Protein AF-A0A355L3Z1-F1 (afdb_monomer)

Solvent-accessible surface area (backbone atoms only — not comparable to full-atom values): 3090 Å² total; per-residue (Å²): 132,56,68,72,34,44,29,39,38,95,92,46,53,21,33,25,71,41,70,43,78,92,79,40,38,29,29,29,36,37,68,92,41,74,92,48,81,59,45,80,43,49,58,89,63,43,46,77,60,76,88,126

Secondary structure (DSSP, 8-state):
--TT-EEEETTEEEEEEEEETTTTEEEEEETT-TTSPPEEEEGGG-EE----

Foldseek 3Di:
DDAQFWKQAPVGIFGFHDADPVQQWTFTQHPVCNVDGTDIDGVVRIDTDDDD

pLDDT: mean 89.93, std 8.18, range [43.97, 94.75]

Sequence (52 aa):
PKIGTVVDCRHGRGTVVDTAILTGQLKVRLDDTPDGLPVTVSRDEVRVVRET

Radius of gyration: 9.88 Å; Cα contacts (8 Å, |Δi|>4): 110; chains: 1; bounding box: 25×27×22 Å

Structure (mmCIF, N/CA/C/O backbone):
data_AF-A0A355L3Z1-F1
#
_entry.id   AF-A0A355L3Z1-F1
#
loop_
_atom_site.group_PDB
_atom_site.id
_atom_site.type_symbol
_atom_site.label_atom_id
_atom_site.label_alt_id
_atom_site.label_comp_id
_atom_site.label_asym_id
_atom_site.label_entity_id
_atom_site.label_seq_id
_atom_site.pdbx_PDB_ins_code
_atom_site.Cartn_x
_atom_site.Cartn_y
_atom_site.Cartn_z
_atom_site.occupancy
_atom_site.B_iso_or_equiv
_atom_site.auth_seq_id
_atom_site.auth_comp_id
_atom_site.auth_asym_id
_atom_site.auth_atom_id
_atom_site.pdbx_PDB_model_num
ATOM 1 N N . PRO A 1 1 ? -6.304 -4.044 2.545 1.00 86.06 1 PRO A N 1
ATOM 2 C CA . PRO A 1 1 ? -4.933 -4.545 2.274 1.00 86.06 1 PRO A CA 1
ATOM 3 C C . PRO A 1 1 ? -4.075 -4.325 3.519 1.00 86.06 1 PRO A C 1
ATOM 5 O O . PRO A 1 1 ? -4.318 -3.338 4.206 1.00 86.06 1 PRO A O 1
ATOM 8 N N . LYS A 1 2 ? -3.165 -5.242 3.856 1.00 89.25 2 LYS A N 1
ATOM 9 C CA . LYS A 1 2 ? -2.237 -5.052 4.985 1.00 89.25 2 LYS A CA 1
ATOM 10 C C . LYS A 1 2 ? -0.939 -4.414 4.477 1.00 89.25 2 LYS A C 1
ATOM 12 O O . LYS A 1 2 ? -0.685 -4.434 3.274 1.00 89.25 2 LYS A O 1
ATOM 17 N N . ILE A 1 3 ? -0.113 -3.891 5.377 1.00 93.62 3 ILE A N 1
ATOM 18 C CA . ILE A 1 3 ? 1.255 -3.470 5.037 1.00 93.62 3 ILE A CA 1
ATOM 19 C C . ILE A 1 3 ? 2.004 -4.660 4.409 1.00 93.62 3 ILE A C 1
ATOM 21 O O . ILE A 1 3 ? 1.825 -5.800 4.836 1.00 93.62 3 ILE A O 1
ATOM 25 N N . GLY A 1 4 ? 2.767 -4.402 3.348 1.00 92.00 4 GLY A N 1
ATOM 26 C CA . GLY A 1 4 ? 3.450 -5.405 2.526 1.00 92.00 4 GLY A CA 1
ATOM 27 C C . GLY A 1 4 ? 2.577 -6.053 1.448 1.00 92.00 4 GLY A C 1
ATOM 28 O O . GLY A 1 4 ? 3.072 -6.855 0.667 1.00 92.00 4 GLY A O 1
ATOM 29 N N . THR A 1 5 ? 1.283 -5.721 1.373 1.00 92.62 5 THR A N 1
ATOM 30 C CA . THR A 1 5 ? 0.424 -6.216 0.287 1.00 92.62 5 THR A CA 1
ATOM 31 C C . THR A 1 5 ? 0.730 -5.461 -1.000 1.00 92.62 5 THR A C 1
ATOM 33 O O . THR A 1 5 ? 0.720 -4.229 -1.004 1.00 92.62 5 THR A O 1
ATOM 36 N N . VAL A 1 6 ? 0.926 -6.192 -2.095 1.00 93.06 6 VAL A N 1
ATOM 37 C CA . VAL A 1 6 ? 1.020 -5.607 -3.433 1.00 93.06 6 VAL A CA 1
ATOM 38 C C . VAL A 1 6 ? -0.380 -5.253 -3.926 1.00 93.06 6 VAL A C 1
ATOM 40 O O . VAL A 1 6 ? -1.311 -6.066 -3.894 1.00 93.06 6 VAL A O 1
ATOM 43 N N . VAL A 1 7 ? -0.549 -4.007 -4.341 1.00 93.50 7 VAL A N 1
ATOM 44 C CA . VAL A 1 7 ? -1.809 -3.455 -4.826 1.00 93.50 7 VAL A CA 1
ATOM 45 C C . VAL A 1 7 ? -1.590 -2.745 -6.152 1.00 93.50 7 VAL A C 1
ATOM 47 O O . VAL A 1 7 ? -0.536 -2.172 -6.410 1.00 93.50 7 VAL A O 1
ATOM 50 N N . ASP A 1 8 ? -2.615 -2.778 -6.983 1.00 94.00 8 ASP A N 1
ATOM 51 C CA . ASP A 1 8 ? -2.718 -1.984 -8.193 1.00 94.00 8 ASP A CA 1
ATOM 52 C C . ASP A 1 8 ? -3.609 -0.776 -7.892 1.00 94.00 8 ASP A C 1
ATOM 54 O O . ASP A 1 8 ? -4.696 -0.920 -7.319 1.00 94.00 8 ASP A O 1
ATOM 58 N N . CYS A 1 9 ? -3.118 0.422 -8.187 1.00 90.69 9 CYS A N 1
ATOM 59 C CA . CYS A 1 9 ? -3.826 1.675 -7.960 1.00 90.69 9 CYS A CA 1
ATOM 60 C C . CYS A 1 9 ? -3.777 2.539 -9.223 1.00 90.69 9 CYS A C 1
ATOM 62 O O . CYS A 1 9 ? -3.026 2.255 -10.151 1.00 90.69 9 CYS A O 1
ATOM 64 N N . ARG A 1 10 ? -4.524 3.649 -9.257 1.00 89.69 10 ARG A N 1
ATOM 65 C CA . ARG A 1 10 ? -4.564 4.549 -10.430 1.00 89.69 10 ARG A CA 1
ATOM 66 C C . ARG A 1 10 ? -3.194 5.080 -10.894 1.00 89.69 10 ARG A C 1
ATOM 68 O O . ARG A 1 10 ? -3.087 5.559 -12.014 1.00 89.69 10 ARG A O 1
ATOM 75 N N . HIS A 1 11 ? -2.185 5.056 -10.021 1.00 87.88 11 HIS A N 1
ATOM 76 C CA . HIS A 1 11 ? -0.821 5.507 -10.320 1.00 87.88 11 HIS A CA 1
ATOM 77 C C . HIS A 1 11 ? 0.107 4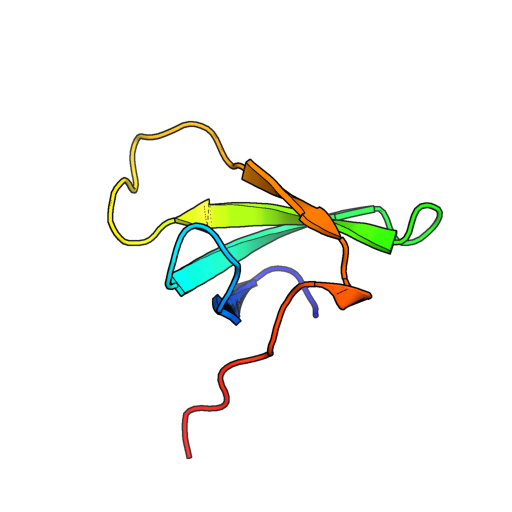.354 -10.747 1.00 87.88 11 HIS A C 1
ATOM 79 O O . HIS A 1 11 ? 1.280 4.592 -11.003 1.00 87.88 11 HIS A O 1
ATOM 85 N N . GLY A 1 12 ? -0.398 3.118 -10.802 1.00 91.19 12 GLY A N 1
ATOM 86 C CA . GLY A 1 12 ? 0.358 1.912 -11.127 1.00 91.19 12 GLY A CA 1
ATOM 87 C C . GLY A 1 12 ? 0.383 0.886 -9.993 1.00 91.19 12 GLY A C 1
ATOM 88 O O . GLY A 1 12 ? -0.313 1.007 -8.977 1.00 91.19 12 GLY A O 1
ATOM 89 N N . ARG A 1 13 ? 1.211 -0.143 -10.181 1.00 93.06 13 ARG A N 1
ATOM 90 C CA . ARG A 1 13 ? 1.447 -1.199 -9.194 1.00 93.06 13 ARG A CA 1
ATOM 91 C C . ARG A 1 13 ? 2.385 -0.700 -8.097 1.00 93.06 13 ARG A C 1
ATOM 93 O O . ARG A 1 13 ? 3.342 0.033 -8.353 1.00 93.06 13 ARG A O 1
ATOM 100 N N . GLY A 1 14 ? 2.096 -1.092 -6.866 1.00 94.06 14 GLY A N 1
ATOM 101 C CA . GLY A 1 14 ? 2.930 -0.739 -5.734 1.00 94.06 14 GLY A CA 1
ATOM 102 C C . GLY A 1 14 ? 2.665 -1.585 -4.504 1.00 94.06 14 GLY A C 1
ATOM 103 O O . GLY A 1 14 ? 1.748 -2.404 -4.444 1.00 94.06 14 GLY A O 1
ATOM 104 N N . THR A 1 15 ? 3.469 -1.351 -3.479 1.00 94.56 15 THR A N 1
ATOM 105 C CA . THR A 1 15 ? 3.392 -2.058 -2.204 1.00 94.56 15 THR A CA 1
ATOM 106 C C . THR A 1 15 ? 2.848 -1.140 -1.119 1.00 94.56 15 THR A C 1
ATOM 108 O O . THR A 1 15 ? 3.310 -0.013 -0.941 1.00 94.56 15 THR A O 1
ATOM 111 N N . VAL A 1 16 ? 1.873 -1.624 -0.352 1.00 94.56 16 VAL A N 1
ATOM 112 C CA . VAL A 1 16 ? 1.321 -0.893 0.796 1.00 94.56 16 VAL A CA 1
ATOM 113 C C . VAL A 1 16 ? 2.386 -0.779 1.885 1.00 94.56 16 VAL A C 1
ATOM 115 O O . VAL A 1 16 ? 2.835 -1.791 2.417 1.00 94.56 16 VAL A O 1
ATOM 118 N N . VAL A 1 17 ? 2.770 0.442 2.242 1.00 94.75 17 VAL A N 1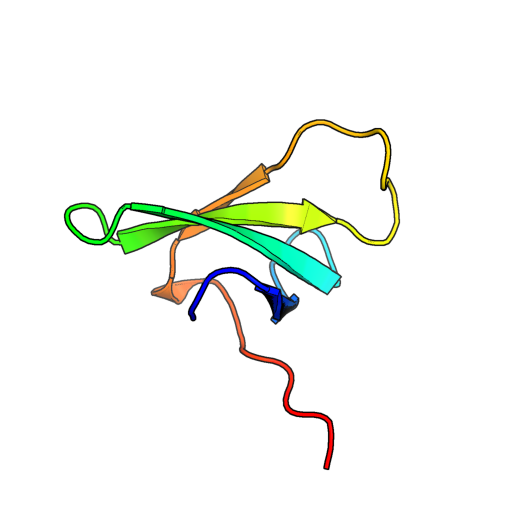
ATOM 119 C CA . VAL A 1 17 ? 3.764 0.720 3.294 1.00 94.75 17 VAL A CA 1
ATOM 120 C C . VAL A 1 17 ? 3.128 1.199 4.595 1.00 94.75 17 VAL A C 1
ATOM 122 O O . VAL A 1 17 ? 3.725 1.037 5.652 1.00 94.75 17 VAL A O 1
ATOM 125 N N . ASP A 1 18 ? 1.911 1.741 4.536 1.00 94.00 18 ASP A N 1
ATOM 126 C CA . ASP A 1 18 ? 1.164 2.184 5.713 1.00 94.00 18 ASP A CA 1
ATOM 127 C C . ASP A 1 18 ? -0.347 2.090 5.473 1.00 94.00 18 ASP A C 1
ATOM 129 O O . ASP A 1 18 ? -0.819 2.183 4.334 1.00 94.00 18 ASP A O 1
ATOM 133 N N . THR A 1 19 ? -1.113 1.897 6.547 1.00 94.12 19 THR A N 1
ATOM 134 C CA . THR A 1 19 ? -2.573 1.752 6.476 1.00 94.12 19 THR A CA 1
ATOM 135 C C . THR A 1 19 ? -3.265 2.513 7.600 1.00 94.12 19 THR A C 1
ATOM 137 O O . THR A 1 19 ? -3.179 2.124 8.765 1.00 94.12 19 THR A O 1
ATOM 140 N N . ALA A 1 20 ? -4.041 3.534 7.250 1.00 92.94 20 ALA A N 1
ATOM 141 C CA . ALA A 1 20 ? -4.894 4.263 8.175 1.00 92.94 20 ALA A CA 1
ATOM 142 C C . ALA A 1 20 ? -6.285 3.613 8.220 1.00 92.94 20 ALA A C 1
ATOM 144 O O . ALA A 1 20 ? -7.173 3.921 7.430 1.00 92.94 20 ALA A O 1
ATOM 145 N N . ILE A 1 21 ? -6.477 2.683 9.158 1.00 86.75 21 ILE A N 1
ATOM 146 C CA . ILE A 1 21 ? -7.697 1.858 9.247 1.00 86.75 21 ILE A CA 1
ATOM 147 C C . ILE A 1 21 ? -8.949 2.714 9.478 1.00 86.75 21 ILE A C 1
ATOM 149 O O . ILE A 1 21 ? -9.986 2.449 8.881 1.00 86.75 21 ILE A O 1
ATOM 153 N N . LEU A 1 22 ? -8.834 3.750 10.314 1.00 90.88 22 LEU A N 1
ATOM 154 C CA . LEU A 1 22 ? -9.938 4.644 10.674 1.00 90.88 22 LEU A CA 1
ATOM 155 C C . LEU A 1 22 ? -10.479 5.430 9.474 1.00 90.88 22 LEU A C 1
ATOM 157 O O . LEU A 1 22 ? -11.685 5.613 9.361 1.00 90.88 22 LEU A O 1
ATOM 161 N N . THR A 1 23 ? -9.596 5.893 8.586 1.00 9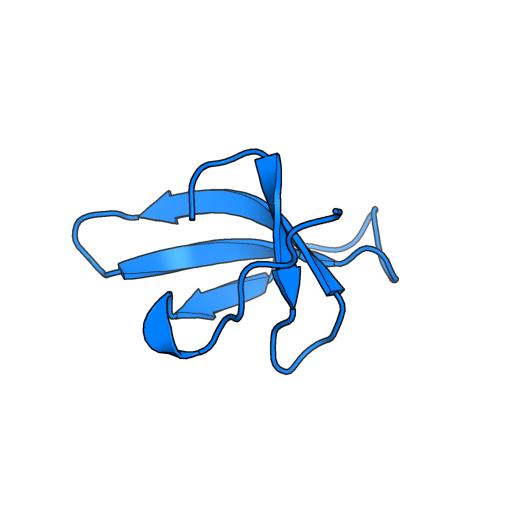0.25 23 THR A N 1
ATOM 162 C CA . THR A 1 23 ? -9.964 6.715 7.421 1.00 90.25 23 THR A CA 1
ATOM 163 C C . THR A 1 23 ? -10.070 5.909 6.130 1.00 90.25 23 THR A C 1
ATOM 165 O O . THR A 1 23 ? -10.511 6.440 5.117 1.00 90.25 23 THR A O 1
ATOM 168 N N . GLY A 1 24 ? -9.635 4.646 6.134 1.00 91.19 24 GLY A N 1
ATOM 169 C CA . GLY A 1 24 ? -9.564 3.811 4.937 1.00 91.19 24 GLY A CA 1
ATOM 170 C C . GLY A 1 24 ? -8.443 4.201 3.968 1.00 91.19 24 GLY A C 1
ATOM 171 O O . GLY A 1 24 ? -8.391 3.661 2.865 1.00 91.19 24 GLY A O 1
ATOM 172 N N . GLN A 1 25 ? -7.536 5.106 4.353 1.00 94.06 25 GLN A N 1
ATOM 173 C CA . GLN A 1 25 ? -6.421 5.515 3.499 1.00 94.06 25 GLN A CA 1
ATOM 174 C C . GLN A 1 25 ? -5.241 4.546 3.585 1.00 94.06 25 GLN A C 1
ATOM 176 O O . GLN A 1 25 ? -4.938 3.974 4.633 1.00 94.06 25 GLN A O 1
ATOM 181 N N . LEU A 1 26 ? -4.551 4.380 2.465 1.00 94.31 26 LEU A N 1
ATOM 182 C CA . LEU A 1 26 ? -3.377 3.535 2.314 1.00 94.31 26 LEU A CA 1
ATOM 183 C C . LEU A 1 26 ? -2.244 4.377 1.746 1.00 94.31 26 LEU A C 1
ATOM 185 O O . LEU A 1 26 ? -2.453 5.120 0.788 1.00 94.31 26 LEU A O 1
ATOM 189 N N . LYS A 1 27 ? -1.039 4.226 2.292 1.00 94.50 27 LYS A N 1
ATOM 190 C CA . LYS A 1 27 ? 0.166 4.712 1.621 1.00 94.50 27 LYS A CA 1
ATOM 191 C C . LYS A 1 27 ? 0.768 3.577 0.824 1.00 94.50 27 LYS A C 1
ATOM 193 O O . LYS A 1 27 ? 1.048 2.508 1.371 1.00 94.50 27 LYS A O 1
ATOM 198 N N . VAL A 1 28 ? 0.976 3.817 -0.458 1.00 94.62 28 VAL A N 1
ATOM 199 C CA . VAL A 1 28 ? 1.512 2.845 -1.403 1.00 94.62 28 VAL A CA 1
ATOM 200 C C . VAL A 1 28 ? 2.814 3.394 -1.958 1.00 94.62 28 VAL A C 1
ATOM 202 O O . VAL A 1 28 ? 2.861 4.509 -2.469 1.00 94.62 28 VAL A O 1
ATOM 205 N N . ARG A 1 29 ? 3.887 2.619 -1.843 1.00 94.25 29 ARG A N 1
ATOM 206 C CA . ARG A 1 29 ? 5.136 2.886 -2.553 1.00 94.25 29 ARG A CA 1
ATOM 207 C C . ARG A 1 29 ? 5.023 2.261 -3.936 1.00 94.25 29 ARG A C 1
ATOM 209 O O . ARG A 1 29 ? 4.785 1.060 -4.024 1.00 94.25 29 ARG A O 1
ATOM 216 N N . LEU A 1 30 ? 5.143 3.073 -4.978 1.00 94.12 30 LEU A N 1
ATOM 217 C CA . LEU A 1 30 ? 5.039 2.613 -6.361 1.00 94.12 30 LEU A CA 1
ATOM 218 C C . LEU A 1 30 ? 6.306 1.858 -6.764 1.00 94.12 30 LEU A C 1
ATOM 220 O O . LEU A 1 30 ? 7.408 2.270 -6.405 1.00 94.12 30 LEU 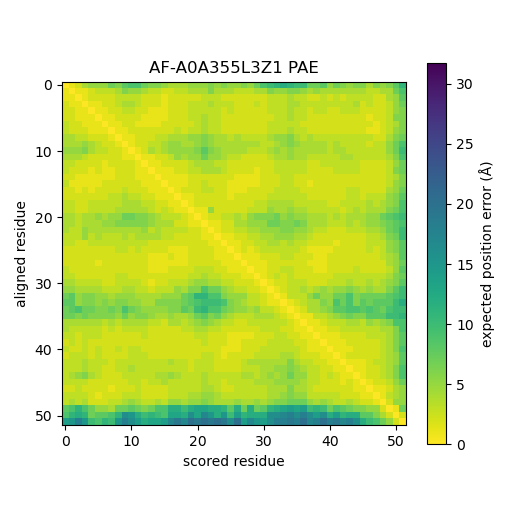A O 1
ATOM 224 N N . ASP A 1 31 ? 6.143 0.773 -7.519 1.00 90.00 31 ASP A N 1
ATOM 225 C CA . ASP A 1 31 ? 7.274 -0.059 -7.947 1.00 90.00 31 ASP A CA 1
ATOM 226 C C . ASP A 1 31 ? 8.107 0.638 -9.042 1.00 90.00 31 ASP A C 1
ATOM 228 O O . ASP A 1 31 ? 9.311 0.424 -9.131 1.00 90.00 31 ASP A O 1
ATOM 232 N N . ASP A 1 32 ? 7.480 1.522 -9.827 1.00 89.50 32 ASP A N 1
ATOM 233 C CA . ASP A 1 32 ? 8.128 2.330 -10.874 1.00 89.50 32 ASP A CA 1
ATOM 234 C C . ASP A 1 32 ? 9.040 3.436 -10.309 1.00 89.50 32 ASP A C 1
ATOM 236 O O . ASP A 1 32 ? 9.942 3.933 -10.976 1.00 89.50 32 ASP A O 1
ATOM 240 N N . THR A 1 33 ? 8.832 3.843 -9.053 1.00 86.38 33 THR A N 1
ATOM 241 C CA . THR A 1 33 ? 9.658 4.866 -8.397 1.00 86.38 33 THR A CA 1
ATOM 242 C C . THR A 1 33 ? 9.900 4.481 -6.935 1.00 86.38 33 THR A C 1
ATOM 244 O O . THR A 1 33 ? 9.279 5.044 -6.029 1.00 86.38 33 THR A O 1
ATOM 247 N N . PRO A 1 34 ? 10.802 3.516 -6.676 1.00 81.62 34 PRO A N 1
ATOM 248 C CA . PRO A 1 34 ? 11.022 2.976 -5.334 1.00 81.62 34 PRO A CA 1
ATOM 249 C C . PRO A 1 34 ? 11.614 4.002 -4.354 1.00 81.62 34 PRO A C 1
ATOM 251 O O . PRO A 1 34 ? 11.324 3.926 -3.159 1.00 81.62 34 PRO A O 1
ATOM 254 N N . ASP A 1 35 ? 12.383 4.974 -4.854 1.00 87.88 35 ASP A N 1
ATOM 255 C CA . ASP A 1 35 ? 12.933 6.102 -4.082 1.00 87.88 35 ASP A CA 1
ATOM 256 C C . ASP A 1 35 ? 11.958 7.291 -3.969 1.00 87.88 35 ASP A C 1
ATOM 258 O O . ASP A 1 35 ? 12.249 8.302 -3.328 1.00 87.88 35 ASP A O 1
ATOM 262 N N . GLY A 1 36 ? 10.794 7.188 -4.614 1.00 87.81 36 GLY A N 1
ATOM 263 C CA . GLY A 1 36 ? 9.753 8.204 -4.594 1.00 87.81 36 GLY A CA 1
ATOM 264 C C . GLY A 1 36 ? 8.995 8.239 -3.268 1.00 87.81 36 GLY A C 1
ATOM 265 O O . GLY A 1 36 ? 8.970 7.280 -2.492 1.00 87.81 36 GLY A O 1
ATOM 266 N N . LEU A 1 37 ? 8.318 9.361 -3.014 1.00 91.12 37 LEU A N 1
ATOM 267 C CA . LEU A 1 37 ? 7.431 9.470 -1.860 1.00 91.12 37 LEU A CA 1
ATOM 268 C C . LEU A 1 37 ? 6.221 8.530 -2.026 1.00 91.12 37 LEU A C 1
ATOM 270 O O . LEU A 1 37 ? 5.623 8.497 -3.103 1.00 91.12 37 LEU A O 1
ATOM 274 N N . PRO A 1 38 ? 5.809 7.802 -0.970 1.00 92.44 38 PRO A N 1
ATOM 275 C CA . PRO A 1 38 ? 4.606 6.985 -1.016 1.00 92.44 38 PRO A CA 1
ATOM 276 C C . PRO A 1 38 ? 3.367 7.821 -1.335 1.00 92.44 38 PRO A C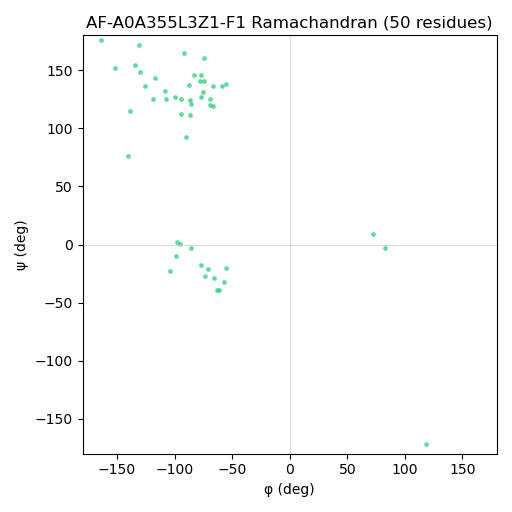 1
ATOM 278 O O . PRO A 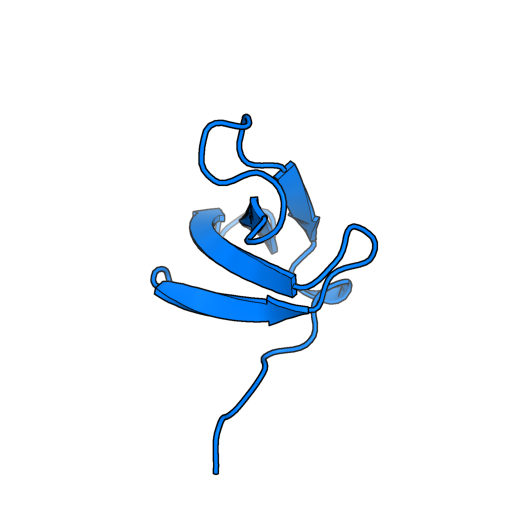1 38 ? 3.150 8.884 -0.748 1.00 92.44 38 PRO A O 1
ATOM 281 N N . VAL A 1 39 ? 2.523 7.306 -2.223 1.00 93.31 39 VAL A N 1
ATOM 282 C CA . VAL A 1 39 ? 1.265 7.947 -2.597 1.00 93.31 39 VAL A CA 1
ATOM 283 C C . VAL A 1 39 ? 0.154 7.523 -1.648 1.00 93.31 39 VAL A C 1
ATOM 285 O O . VAL A 1 39 ? 0.031 6.350 -1.297 1.00 93.31 39 VAL A O 1
ATOM 288 N N . THR A 1 40 ? -0.676 8.476 -1.239 1.00 94.25 40 THR A N 1
ATOM 289 C CA . THR A 1 40 ? -1.880 8.187 -0.457 1.00 94.25 40 THR A CA 1
ATOM 290 C C . THR A 1 40 ? -3.032 7.870 -1.404 1.00 94.25 40 THR A C 1
ATOM 292 O O . THR A 1 40 ? -3.360 8.673 -2.276 1.00 94.25 40 THR A O 1
ATOM 295 N N . VAL A 1 41 ? -3.655 6.710 -1.225 1.00 93.38 41 VAL A N 1
ATOM 296 C CA . VAL A 1 41 ? -4.787 6.218 -2.022 1.00 93.38 41 VAL A CA 1
ATOM 297 C C . 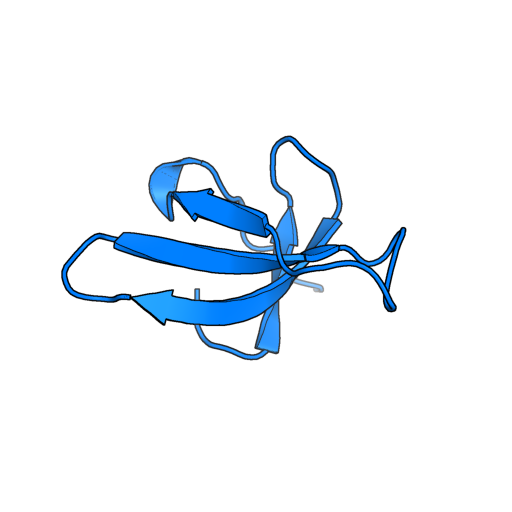VAL A 1 41 ? -5.867 5.650 -1.107 1.00 93.38 41 VAL A C 1
ATOM 299 O O . VAL A 1 41 ? -5.580 5.221 0.012 1.00 93.38 41 VAL A O 1
ATOM 302 N N . SER A 1 42 ? -7.122 5.651 -1.556 1.00 93.69 42 SER A N 1
ATOM 303 C CA . SER A 1 42 ? -8.204 5.028 -0.789 1.00 93.69 42 SER A CA 1
ATOM 304 C C . SER A 1 42 ? -8.175 3.509 -0.933 1.00 93.69 42 SER A C 1
ATOM 306 O O . SER A 1 42 ? -7.870 2.977 -2.000 1.00 93.69 42 SER A O 1
ATOM 308 N N . ARG A 1 43 ? -8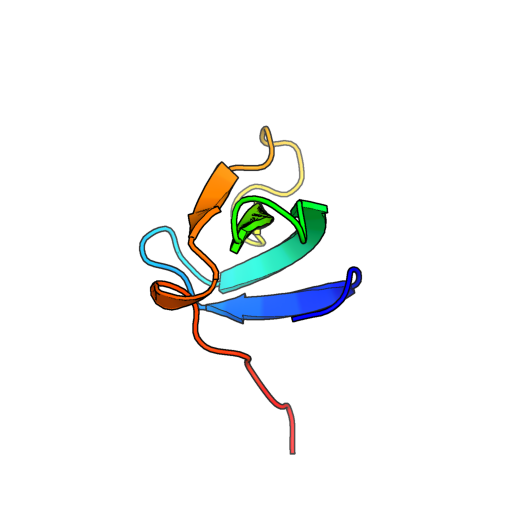.544 2.787 0.127 1.00 90.94 43 ARG A N 1
ATOM 309 C CA . ARG A 1 43 ? -8.704 1.329 0.089 1.00 90.94 43 ARG A CA 1
ATOM 310 C C . ARG A 1 43 ? -9.709 0.867 -0.968 1.00 90.94 43 ARG A C 1
ATOM 312 O O . ARG A 1 43 ? -9.524 -0.220 -1.509 1.00 90.94 43 ARG A O 1
ATOM 319 N N . ASP A 1 44 ? -10.732 1.665 -1.244 1.00 91.19 44 ASP A N 1
ATOM 320 C CA . ASP A 1 44 ? -11.762 1.364 -2.245 1.00 91.19 44 ASP A CA 1
ATOM 321 C C . ASP A 1 44 ? -11.283 1.604 -3.687 1.00 91.19 44 ASP A C 1
ATOM 323 O O . ASP A 1 44 ? -11.857 1.071 -4.631 1.00 91.19 44 ASP A O 1
ATOM 327 N N . GLU A 1 45 ? -10.197 2.362 -3.862 1.00 89.81 45 GLU A N 1
ATOM 328 C CA . GLU A 1 45 ? -9.609 2.702 -5.166 1.00 89.81 45 GLU A CA 1
ATOM 329 C C . GLU A 1 45 ? -8.429 1.798 -5.549 1.00 89.81 45 GLU A C 1
ATOM 331 O O . GLU A 1 45 ? -7.793 2.007 -6.584 1.00 89.81 45 GLU A O 1
ATOM 336 N N . VAL A 1 46 ? -8.104 0.807 -4.714 1.00 91.94 46 VAL A N 1
ATOM 337 C CA . VAL A 1 46 ? -7.003 -0.124 -4.971 1.00 91.94 46 VAL A CA 1
ATOM 338 C C . VAL A 1 46 ? -7.489 -1.554 -5.126 1.00 91.94 46 VAL A C 1
ATOM 340 O O . VAL A 1 46 ? -8.364 -2.033 -4.403 1.00 91.94 46 VAL A O 1
ATOM 343 N N . ARG A 1 47 ? -6.847 -2.287 -6.033 1.00 92.62 47 ARG A N 1
ATOM 344 C CA . ARG A 1 47 ? -7.090 -3.710 -6.250 1.00 92.62 47 ARG A CA 1
ATOM 345 C C . ARG A 1 47 ? -5.921 -4.515 -5.704 1.00 92.62 47 ARG A C 1
ATOM 347 O O . ARG A 1 47 ? -4.777 -4.290 -6.073 1.00 92.62 47 ARG A O 1
ATOM 354 N N . VAL A 1 48 ? -6.190 -5.471 -4.818 1.00 92.38 48 VAL A N 1
ATOM 355 C CA . VAL A 1 48 ? -5.135 -6.362 -4.308 1.00 92.38 48 VAL A CA 1
ATOM 356 C C . VAL A 1 48 ? -4.681 -7.295 -5.422 1.00 92.38 48 VAL A C 1
ATOM 358 O O . VAL A 1 48 ? -5.501 -8.021 -5.988 1.00 92.38 48 VAL A O 1
ATOM 361 N N . VAL A 1 49 ? -3.379 -7.299 -5.700 1.00 89.81 49 VAL A N 1
ATOM 362 C CA . VAL A 1 49 ? -2.771 -8.248 -6.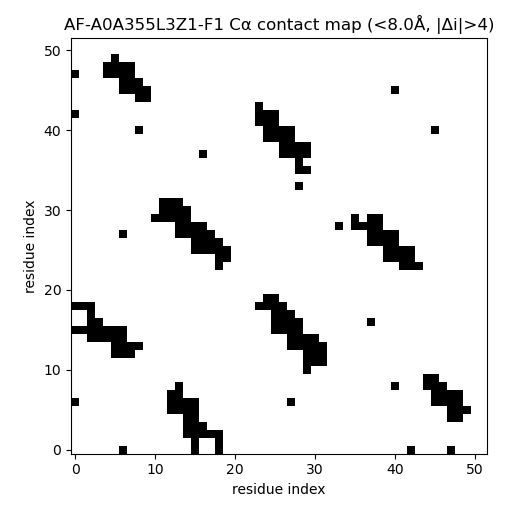629 1.00 89.81 49 VAL A CA 1
ATOM 363 C C . VAL A 1 49 ? -2.438 -9.505 -5.833 1.00 89.81 49 VAL A C 1
ATOM 365 O O . VAL A 1 49 ? -1.601 -9.485 -4.935 1.00 89.81 49 VAL A O 1
ATOM 368 N N . ARG A 1 50 ? -3.146 -10.599 -6.117 1.00 79.00 50 ARG A N 1
ATOM 369 C CA . ARG A 1 50 ? -2.782 -11.934 -5.635 1.00 79.00 50 ARG A CA 1
ATOM 370 C C . ARG A 1 50 ? -1.954 -12.599 -6.724 1.00 79.00 50 ARG A C 1
ATOM 372 O O . ARG A 1 50 ? -2.492 -12.888 -7.788 1.00 79.00 50 ARG A O 1
ATOM 379 N N . GLU A 1 51 ? -0.676 -12.830 -6.459 1.00 63.00 51 GLU A N 1
ATOM 380 C CA . GLU A 1 51 ? 0.079 -13.821 -7.223 1.00 63.00 51 GLU A CA 1
ATOM 381 C C . GLU A 1 51 ? -0.473 -15.199 -6.834 1.00 63.00 51 GLU A C 1
ATOM 383 O O . GLU A 1 51 ? -0.585 -15.517 -5.648 1.00 63.00 51 GLU A O 1
ATOM 388 N N . THR A 1 52 ? -0.982 -15.917 -7.837 1.00 43.97 52 THR A N 1
ATOM 389 C CA . THR A 1 52 ? -1.446 -17.309 -7.730 1.00 43.97 52 THR A CA 1
ATOM 390 C C . THR A 1 52 ? -0.267 -18.237 -7.938 1.00 43.97 52 THR A C 1
ATOM 392 O O . THR A 1 52 ? 0.573 -17.894 -8.799 1.00 43.97 52 THR A O 1
#

Nearest PDB structures (foldseek):
  4zn3-assembly1_A  TM=8.681E-01  e=9.003E-03  Methanocaldococcus jannaschii DSM 2661
  1m1g-assembly3_C  TM=8.367E-01  e=1.156E-02  Aquifex aeolicus
  3p8b-assembly1_B  TM=8.433E-01  e=1.905E-02  Pyrococcus furiosus
  6xe0-assembly1_V  TM=8.483E-01  e=4.029E-02  Escherichia coli K-12
  3me9-assembly1_B  TM=7.726E-01  e=1.905E-02  Homo sapiens

Mean predicted aligned error: 3.65 Å